Protein AF-V6U4Z3-F1 (afdb_monomer_lite)

Secondary structure (DSSP, 8-state):
-HHHHTT-HHHHHHHHTSGGGTT---TTS--HHHHHHHTT-HHHHHHHHHHHTT-B-TTS-BHHHHHHHTT-----

InterPro domains:
  IPR002110 Ankyrin repeat [PF12796] (1-67)
  IPR036770 Ankyrin repeat-containing domain superfamily [G3DSA:1.25.40.20] (1-72)
  IPR036770 Ankyrin repeat-containing domain superfamily [SSF48403] (1-70)

pLDDT: mean 83.57, std 9.73, range [42.09, 91.19]

Foldseek 3Di:
DVCLLVLVLVVLVVVVVPPVLFCDADPQQDHSLLNNLLNLSQSSNVSNCVGQQPGATNVRDGSVNSNVVNVRPNDD

Sequence (76 aa):
MAAARTNEASTVQLLLRRARYHGRQDILGMSALMHAVERRAREAAHLLLPHEAALHNAFGETAFDMARRCCVDLGE

Radius of gyration: 10.98 Å; chains: 1; bounding box: 26×22×30 Å

Structure (mmCIF, N/CA/C/O backbone):
data_AF-V6U4Z3-F1
#
_entry.id   AF-V6U4Z3-F1
#
loop_
_atom_site.group_PDB
_atom_site.id
_atom_site.type_symbol
_atom_site.label_atom_id
_atom_site.label_alt_id
_atom_site.label_comp_id
_atom_site.label_asym_id
_atom_site.label_entity_id
_atom_site.label_seq_id
_atom_site.pdbx_PDB_ins_code
_atom_site.Cartn_x
_atom_site.Cartn_y
_atom_site.Cartn_z
_atom_site.occupancy
_atom_site.B_iso_or_equiv
_atom_site.auth_seq_id
_atom_site.auth_comp_id
_atom_site.auth_asym_id
_atom_site.auth_atom_id
_atom_site.pdbx_PDB_model_num
ATOM 1 N N . MET A 1 1 ? -2.549 2.679 -5.795 1.00 79.31 1 MET A N 1
ATOM 2 C CA . MET A 1 1 ? -1.106 2.414 -5.605 1.00 79.31 1 MET A CA 1
ATOM 3 C C . MET A 1 1 ? -0.421 3.509 -4.798 1.00 79.31 1 MET A C 1
ATOM 5 O O . MET A 1 1 ? 0.087 3.178 -3.742 1.00 79.31 1 MET A O 1
ATOM 9 N N . ALA A 1 2 ? -0.452 4.790 -5.202 1.00 83.25 2 ALA A N 1
ATOM 10 C CA . ALA A 1 2 ? 0.190 5.878 -4.439 1.00 83.25 2 ALA A CA 1
ATOM 11 C C . ALA A 1 2 ? -0.204 5.904 -2.945 1.00 83.25 2 ALA A C 1
ATOM 13 O O . ALA A 1 2 ? 0.671 5.800 -2.097 1.00 83.25 2 ALA A O 1
ATOM 14 N N . ALA A 1 3 ? -1.506 5.893 -2.635 1.00 86.25 3 ALA A N 1
ATOM 15 C CA . ALA A 1 3 ? -2.004 5.850 -1.251 1.00 86.25 3 ALA A CA 1
ATOM 16 C C . ALA A 1 3 ? -1.608 4.576 -0.478 1.00 86.25 3 ALA A C 1
ATOM 18 O O . ALA A 1 3 ? -1.385 4.608 0.726 1.00 86.25 3 ALA A O 1
ATOM 19 N N . ALA A 1 4 ? -1.493 3.445 -1.177 1.00 86.44 4 ALA A N 1
ATOM 20 C CA . ALA A 1 4 ? -1.056 2.191 -0.572 1.00 86.44 4 ALA A CA 1
ATOM 21 C C . ALA A 1 4 ? 0.440 2.237 -0.217 1.00 86.44 4 ALA A C 1
ATOM 23 O O . ALA A 1 4 ? 0.847 1.712 0.812 1.00 86.44 4 ALA A O 1
ATOM 24 N N . ARG A 1 5 ? 1.253 2.932 -1.027 1.00 85.31 5 ARG A N 1
ATOM 25 C CA . ARG A 1 5 ? 2.686 3.125 -0.764 1.00 85.31 5 ARG A CA 1
ATOM 26 C C . ARG A 1 5 ? 2.965 4.036 0.429 1.00 85.31 5 ARG A C 1
ATOM 28 O O . ARG A 1 5 ? 4.005 3.878 1.057 1.00 85.31 5 ARG A O 1
ATOM 35 N N . THR A 1 6 ? 2.085 4.997 0.702 1.00 87.19 6 THR A N 1
ATOM 36 C CA . THR A 1 6 ? 2.220 5.969 1.800 1.00 87.19 6 THR A CA 1
ATOM 37 C C . THR A 1 6 ? 1.529 5.522 3.091 1.00 87.19 6 THR A C 1
ATOM 39 O O . THR A 1 6 ? 1.516 6.281 4.052 1.00 87.19 6 THR A O 1
ATOM 42 N N . ASN A 1 7 ? 0.974 4.302 3.133 1.00 86.06 7 ASN A N 1
ATOM 43 C CA . ASN A 1 7 ? 0.135 3.808 4.233 1.00 86.06 7 ASN A CA 1
ATOM 44 C C . ASN A 1 7 ? -1.064 4.725 4.550 1.00 86.06 7 ASN A C 1
ATOM 46 O O . ASN A 1 7 ? -1.527 4.795 5.684 1.00 86.06 7 ASN A O 1
ATOM 50 N N . GLU A 1 8 ? -1.605 5.423 3.549 1.00 89.25 8 GLU A N 1
ATOM 51 C CA . GLU A 1 8 ? -2.773 6.285 3.734 1.00 89.25 8 GLU A CA 1
ATOM 52 C C . GLU A 1 8 ? -4.074 5.477 3.691 1.00 89.25 8 GLU A C 1
ATOM 54 O O . GLU A 1 8 ? -4.806 5.469 2.694 1.00 89.25 8 GLU A O 1
ATOM 59 N N . ALA A 1 9 ? -4.376 4.805 4.801 1.00 88.00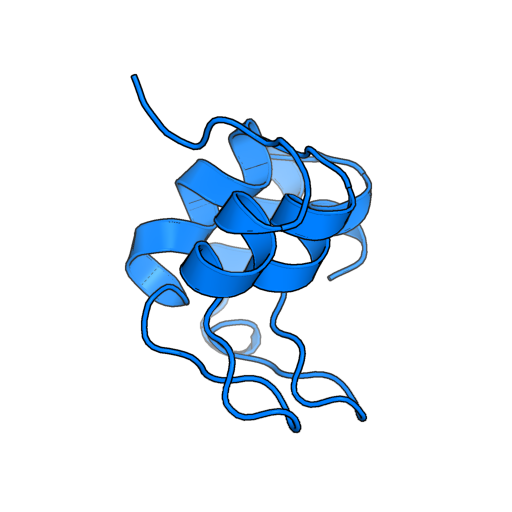 9 ALA A N 1
ATOM 60 C CA . ALA A 1 9 ? -5.553 3.957 4.980 1.00 88.00 9 ALA A CA 1
ATOM 61 C C . ALA A 1 9 ? -6.874 4.658 4.605 1.00 88.00 9 ALA A C 1
ATOM 63 O O . ALA A 1 9 ? -7.692 4.092 3.880 1.00 88.00 9 ALA A O 1
ATOM 64 N N . SER A 1 10 ? -7.062 5.917 5.009 1.00 89.44 10 SER A N 1
ATOM 65 C CA . SER A 1 10 ? -8.257 6.715 4.685 1.00 89.44 10 SER A CA 1
ATOM 66 C C . SER A 1 10 ? -8.446 6.902 3.178 1.00 89.44 10 SER A C 1
ATOM 68 O O . SER A 1 10 ? -9.547 6.738 2.643 1.00 89.44 10 SER A O 1
ATOM 70 N N . THR A 1 11 ? -7.356 7.200 2.469 1.00 88.69 11 THR A N 1
ATOM 71 C CA . THR A 1 11 ? -7.362 7.371 1.014 1.00 88.69 11 THR A CA 1
ATOM 72 C C . THR A 1 11 ? -7.578 6.027 0.322 1.00 88.69 11 THR A C 1
ATOM 74 O O . THR A 1 11 ? -8.351 5.946 -0.632 1.00 88.69 11 THR A O 1
ATOM 77 N N . VAL A 1 12 ? -6.979 4.947 0.834 1.00 87.69 12 VAL A N 1
ATOM 78 C CA . VAL A 1 12 ? -7.230 3.575 0.368 1.00 87.69 12 VAL A CA 1
ATOM 79 C C . VAL A 1 12 ? -8.705 3.197 0.528 1.00 87.69 12 VAL A C 1
ATOM 81 O O . VAL A 1 12 ? -9.308 2.760 -0.447 1.00 87.69 12 VAL A O 1
ATOM 84 N N . GLN A 1 13 ? -9.333 3.445 1.680 1.00 87.75 13 GLN A N 1
ATOM 85 C CA . GLN A 1 13 ? -10.766 3.196 1.892 1.00 87.75 13 GLN A CA 1
ATOM 86 C C . GLN A 1 13 ? -11.653 4.008 0.944 1.00 87.75 13 GLN A C 1
ATOM 88 O O . GLN A 1 13 ? -12.650 3.509 0.417 1.00 87.75 13 GLN A O 1
ATOM 93 N N . LEU A 1 14 ? -11.311 5.276 0.707 1.00 87.19 14 LEU A N 1
ATOM 94 C CA . LEU A 1 14 ? -12.059 6.119 -0.222 1.00 87.19 14 LEU A CA 1
ATOM 95 C C . LEU A 1 14 ? -11.948 5.606 -1.665 1.00 87.19 14 LEU A C 1
ATOM 97 O O . LEU A 1 14 ? -12.935 5.613 -2.403 1.00 87.19 14 LEU A O 1
ATOM 101 N N . LEU A 1 15 ? -10.766 5.133 -2.060 1.00 85.88 15 LEU A N 1
ATOM 102 C CA . LEU A 1 15 ? -10.535 4.531 -3.371 1.00 85.88 15 LEU A CA 1
ATOM 103 C C . LEU A 1 15 ? -11.204 3.159 -3.496 1.00 85.88 15 LEU A C 1
ATOM 105 O O . LEU A 1 15 ? -11.762 2.871 -4.551 1.00 85.88 15 LEU A O 1
ATOM 109 N N . LEU A 1 16 ? -11.240 2.365 -2.424 1.00 82.94 16 LEU A N 1
ATOM 110 C CA . LEU A 1 16 ? -11.956 1.090 -2.360 1.00 82.94 16 LEU A CA 1
ATOM 111 C C . LEU A 1 16 ? -13.472 1.260 -2.503 1.00 82.94 16 LEU A C 1
ATOM 113 O O . LEU A 1 16 ? -14.133 0.376 -3.031 1.00 82.94 16 LEU A O 1
ATOM 117 N N . ARG A 1 17 ? -14.053 2.409 -2.146 1.00 84.50 17 ARG A N 1
ATOM 118 C CA . ARG A 1 17 ? -15.466 2.688 -2.472 1.00 84.50 17 ARG A CA 1
ATOM 119 C C . ARG A 1 17 ? -15.730 2.839 -3.972 1.00 84.50 17 ARG A C 1
ATOM 121 O O . ARG A 1 17 ? -16.877 2.795 -4.406 1.00 84.50 17 ARG A O 1
ATOM 128 N N . ARG A 1 18 ? -14.688 3.025 -4.783 1.00 83.56 18 ARG A N 1
ATOM 129 C CA . ARG A 1 18 ? -14.782 3.165 -6.237 1.00 83.56 18 ARG A CA 1
ATOM 130 C C . ARG A 1 18 ? -14.275 1.882 -6.903 1.00 83.56 18 ARG A C 1
ATOM 132 O O . ARG A 1 18 ? -13.076 1.730 -7.114 1.00 83.56 18 ARG A O 1
ATOM 139 N N . ALA A 1 19 ? -15.203 1.022 -7.331 1.00 73.06 19 ALA A N 1
ATOM 140 C CA . ALA A 1 19 ? -14.925 -0.285 -7.950 1.00 73.06 19 ALA A CA 1
ATOM 141 C C . ALA A 1 19 ? -13.893 -0.253 -9.099 1.00 73.06 19 ALA A C 1
ATOM 143 O O . ALA A 1 19 ? -13.146 -1.202 -9.296 1.00 73.06 19 ALA A O 1
ATOM 144 N N . ARG A 1 20 ? -13.770 0.872 -9.817 1.00 77.06 20 ARG A N 1
ATOM 145 C CA . ARG A 1 20 ? -12.772 1.070 -10.888 1.00 77.06 20 ARG A CA 1
ATOM 146 C C . ARG A 1 20 ? -11.303 0.964 -10.449 1.00 77.06 20 ARG A C 1
ATOM 148 O O . ARG A 1 20 ? -10.423 0.936 -11.305 1.00 77.06 20 ARG A O 1
ATOM 155 N N . TYR A 1 21 ? -11.024 1.016 -9.146 1.00 75.81 21 TYR A N 1
ATOM 156 C CA . TYR A 1 21 ? -9.669 0.884 -8.605 1.00 75.81 21 TYR A CA 1
ATOM 157 C C . TYR A 1 21 ? -9.392 -0.495 -8.001 1.00 75.81 21 TYR A C 1
ATOM 159 O O . TYR A 1 21 ? -8.265 -0.725 -7.573 1.00 75.81 21 TYR A O 1
ATOM 167 N N . HIS A 1 22 ? -10.384 -1.390 -7.961 1.00 78.62 22 HIS A N 1
ATOM 168 C CA . HIS A 1 22 ? -10.209 -2.749 -7.452 1.00 78.62 22 HIS A CA 1
ATOM 169 C C . HIS A 1 22 ? -9.383 -3.580 -8.423 1.00 78.62 22 HIS A C 1
ATOM 171 O O . HIS A 1 22 ? -9.652 -3.585 -9.623 1.00 78.62 22 HIS A O 1
ATOM 177 N N . GLY A 1 23 ? -8.375 -4.270 -7.893 1.00 78.19 23 GLY A N 1
ATOM 178 C CA . GLY A 1 23 ? -7.560 -5.220 -8.639 1.00 78.19 23 GLY A CA 1
ATOM 179 C C . GLY A 1 23 ? -6.781 -4.613 -9.796 1.00 78.19 23 GLY A C 1
ATOM 180 O O . GLY A 1 23 ? -6.441 -5.300 -10.756 1.00 78.19 23 GLY A O 1
ATOM 181 N N . ARG A 1 24 ? -6.500 -3.309 -9.724 1.00 84.88 24 ARG A N 1
ATOM 182 C CA . ARG A 1 24 ? -5.741 -2.611 -10.757 1.00 84.88 24 ARG A CA 1
ATOM 183 C C . ARG A 1 24 ? -4.260 -2.917 -10.574 1.00 84.88 24 ARG A C 1
ATOM 185 O O . ARG A 1 24 ? -3.694 -2.618 -9.523 1.00 84.88 24 ARG A O 1
ATOM 192 N N . GLN A 1 25 ? -3.649 -3.472 -11.611 1.00 88.81 25 GLN A N 1
ATOM 193 C CA . GLN A 1 25 ? -2.238 -3.839 -11.622 1.00 88.81 25 GLN A CA 1
ATOM 194 C C . GLN A 1 25 ? -1.418 -2.846 -12.446 1.00 88.81 25 GLN A C 1
ATOM 196 O O . GLN A 1 25 ? -1.929 -2.239 -13.390 1.00 88.81 25 GLN A O 1
ATOM 201 N N . ASP A 1 26 ? -0.166 -2.639 -12.047 1.00 88.56 26 ASP A N 1
ATOM 202 C CA . ASP A 1 26 ? 0.786 -1.790 -12.764 1.00 88.56 26 ASP A CA 1
ATOM 203 C C . ASP A 1 26 ? 1.464 -2.559 -13.915 1.00 88.56 26 ASP A C 1
ATOM 205 O O . ASP A 1 26 ? 1.165 -3.732 -14.145 1.00 88.56 26 ASP A O 1
ATOM 209 N N . ILE A 1 27 ? 2.417 -1.942 -14.621 1.00 88.31 27 ILE A N 1
ATOM 210 C CA . ILE A 1 27 ? 3.136 -2.578 -15.742 1.00 88.31 27 ILE A CA 1
ATOM 211 C C . ILE A 1 27 ? 3.919 -3.836 -15.327 1.00 88.31 27 ILE A C 1
ATOM 213 O O . ILE A 1 27 ? 4.223 -4.682 -16.161 1.00 88.31 27 ILE A O 1
ATOM 217 N N . LEU A 1 28 ? 4.218 -3.975 -14.033 1.00 85.31 28 LEU A N 1
ATOM 218 C CA . LEU A 1 28 ? 4.876 -5.141 -13.433 1.00 85.31 28 LEU A CA 1
ATOM 219 C C . LEU A 1 28 ? 3.874 -6.179 -12.887 1.00 85.31 28 LEU A C 1
ATOM 221 O O . LEU A 1 28 ? 4.251 -7.089 -12.151 1.00 85.31 28 LEU A O 1
ATOM 225 N N . GLY A 1 29 ? 2.578 -6.019 -13.166 1.00 90.12 29 GLY A N 1
ATOM 226 C CA . GLY A 1 29 ? 1.517 -6.838 -12.577 1.00 90.12 29 GLY A CA 1
ATOM 227 C C . GLY A 1 29 ? 1.285 -6.560 -11.086 1.00 90.12 29 GLY A C 1
ATOM 228 O O . GLY A 1 29 ? 0.515 -7.260 -10.437 1.00 90.12 29 GLY A O 1
ATOM 229 N N . MET A 1 30 ? 1.926 -5.549 -10.499 1.00 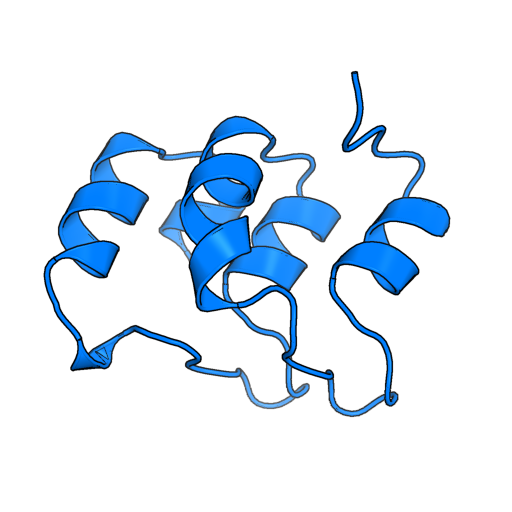88.88 30 MET A N 1
ATOM 230 C CA . MET A 1 30 ? 1.772 -5.273 -9.070 1.00 88.88 30 MET A CA 1
ATOM 231 C C . MET A 1 30 ? 0.449 -4.574 -8.763 1.00 88.88 30 MET A C 1
ATOM 233 O O . MET A 1 30 ? 0.143 -3.536 -9.347 1.00 88.88 30 MET A O 1
ATOM 237 N N . SER A 1 31 ? -0.324 -5.126 -7.828 1.00 91.19 31 SER A N 1
ATOM 238 C CA . SER A 1 31 ? -1.548 -4.509 -7.306 1.00 91.19 31 SER A CA 1
ATOM 239 C C . SER A 1 31 ? -1.248 -3.454 -6.235 1.00 91.19 31 SER A C 1
ATOM 241 O O . SER A 1 31 ? -0.111 -3.300 -5.772 1.00 91.19 31 SER A O 1
ATOM 243 N N . ALA A 1 32 ? -2.271 -2.711 -5.800 1.00 89.88 32 ALA A N 1
ATOM 244 C CA . ALA A 1 32 ? -2.101 -1.756 -4.709 1.00 89.88 32 ALA A CA 1
ATOM 245 C C . ALA A 1 32 ? -1.674 -2.456 -3.406 1.00 89.88 32 ALA A C 1
ATOM 247 O O . ALA A 1 32 ? -0.829 -1.913 -2.694 1.00 89.88 32 ALA A O 1
ATOM 248 N N . LEU A 1 33 ? -2.191 -3.660 -3.139 1.00 89.81 33 LEU A N 1
ATOM 249 C CA . LEU A 1 33 ? -1.793 -4.498 -2.009 1.00 89.81 33 LEU A CA 1
ATOM 250 C C . LEU A 1 33 ? -0.306 -4.868 -2.060 1.00 89.81 33 LEU A C 1
ATOM 252 O O . LEU A 1 33 ? 0.389 -4.698 -1.066 1.00 89.81 33 LEU A O 1
ATOM 256 N N . MET A 1 34 ? 0.215 -5.305 -3.209 1.00 90.12 34 MET A N 1
ATOM 257 C CA . MET A 1 34 ? 1.638 -5.665 -3.346 1.00 90.12 34 MET A CA 1
ATOM 258 C C . MET A 1 34 ? 2.555 -4.475 -3.050 1.00 90.12 34 MET A C 1
ATOM 260 O O . MET A 1 34 ? 3.548 -4.609 -2.337 1.00 90.12 34 MET A O 1
ATOM 264 N N . HIS A 1 35 ? 2.173 -3.281 -3.506 1.00 89.81 35 HIS A N 1
ATOM 265 C CA . HIS A 1 35 ? 2.885 -2.057 -3.151 1.00 89.81 35 HIS A CA 1
ATOM 266 C C . HIS A 1 35 ? 2.767 -1.690 -1.668 1.00 89.81 35 HIS A C 1
ATOM 268 O O . HIS A 1 35 ? 3.715 -1.134 -1.112 1.00 89.81 35 HIS A O 1
ATOM 274 N N . ALA A 1 36 ? 1.632 -1.979 -1.024 1.00 89.75 36 ALA A N 1
ATOM 275 C CA . ALA A 1 36 ? 1.485 -1.795 0.417 1.00 89.75 36 ALA A CA 1
ATOM 276 C C . ALA A 1 36 ? 2.446 -2.718 1.180 1.00 89.75 36 ALA A C 1
ATOM 278 O O . ALA A 1 36 ? 3.155 -2.269 2.078 1.00 89.75 36 ALA A O 1
ATOM 279 N N . VAL A 1 37 ? 2.528 -3.985 0.767 1.00 88.75 37 VAL A N 1
ATOM 280 C CA . VAL A 1 37 ? 3.434 -4.983 1.348 1.00 88.75 37 VAL A CA 1
ATOM 281 C C . VAL A 1 37 ? 4.897 -4.584 1.159 1.00 88.75 37 VAL A C 1
ATOM 283 O O . VAL A 1 37 ? 5.631 -4.533 2.142 1.00 88.75 37 VAL A O 1
ATOM 286 N N . GLU A 1 38 ? 5.312 -4.197 -0.054 1.00 86.94 38 GLU A N 1
ATOM 287 C CA . GLU A 1 38 ? 6.673 -3.695 -0.332 1.00 86.94 38 GLU A CA 1
ATOM 288 C C . GLU A 1 38 ? 7.056 -2.542 0.611 1.00 86.94 38 GLU A C 1
ATOM 290 O O . GLU A 1 38 ? 8.186 -2.453 1.094 1.00 86.94 38 GLU A O 1
ATOM 295 N N . ARG A 1 39 ? 6.101 -1.649 0.890 1.00 87.44 39 ARG A N 1
ATOM 296 C CA . ARG A 1 39 ? 6.314 -0.437 1.691 1.00 87.44 39 ARG A CA 1
ATOM 297 C C . ARG A 1 39 ? 6.072 -0.634 3.183 1.00 87.44 39 ARG A C 1
ATOM 299 O O . ARG A 1 39 ? 6.159 0.343 3.920 1.00 87.44 39 ARG A O 1
ATOM 306 N N . ARG A 1 40 ? 5.787 -1.861 3.640 1.00 86.38 40 ARG A N 1
ATOM 307 C CA . ARG A 1 40 ? 5.411 -2.166 5.036 1.00 86.38 40 ARG A CA 1
ATOM 308 C C . ARG A 1 40 ? 4.181 -1.379 5.515 1.00 86.38 40 ARG A C 1
ATOM 310 O O . ARG A 1 40 ? 4.016 -1.128 6.706 1.00 86.38 40 ARG A O 1
ATOM 317 N N . ALA A 1 41 ? 3.307 -0.999 4.589 1.00 87.88 41 ALA A N 1
ATOM 318 C CA . ALA A 1 41 ? 2.084 -0.257 4.846 1.00 87.88 41 ALA A CA 1
ATOM 319 C C . ALA A 1 41 ? 0.978 -1.205 5.335 1.00 87.88 41 ALA A C 1
ATOM 321 O O . ALA A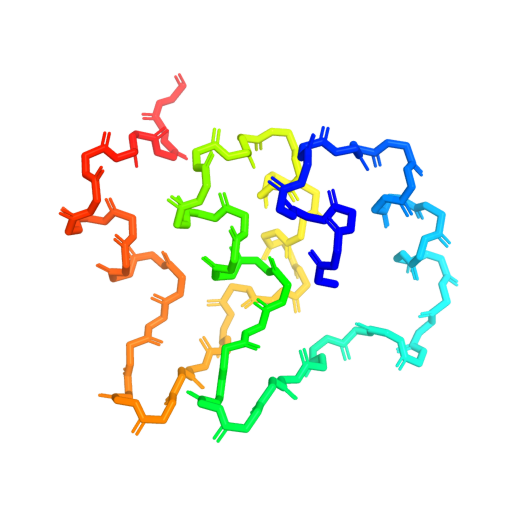 1 41 ? 0.113 -1.630 4.567 1.00 87.88 41 ALA A O 1
ATOM 322 N N . ARG A 1 42 ? 1.046 -1.580 6.616 1.00 87.06 42 ARG A N 1
ATOM 323 C CA . ARG A 1 42 ? 0.172 -2.596 7.227 1.00 87.06 42 ARG A CA 1
ATOM 324 C C . ARG A 1 42 ? -1.311 -2.238 7.169 1.00 87.06 42 ARG A C 1
ATOM 326 O O . ARG A 1 42 ? -2.114 -3.093 6.817 1.00 87.06 42 ARG A O 1
ATOM 333 N N . GLU A 1 43 ? -1.681 -0.995 7.471 1.00 89.69 43 GLU A N 1
ATOM 334 C CA . GLU A 1 43 ? -3.092 -0.582 7.469 1.00 89.69 43 GLU A CA 1
ATOM 335 C C . GLU A 1 43 ? -3.668 -0.603 6.055 1.00 89.69 43 GLU A C 1
ATOM 337 O O . GLU A 1 43 ? -4.740 -1.160 5.818 1.00 89.69 43 GLU A O 1
ATOM 342 N N . ALA A 1 44 ? -2.927 -0.054 5.088 1.00 89.38 44 ALA A N 1
ATOM 343 C CA . ALA A 1 44 ? -3.314 -0.126 3.685 1.00 89.38 44 ALA A CA 1
ATOM 344 C C . ALA A 1 44 ? -3.408 -1.581 3.200 1.00 89.38 44 ALA A C 1
ATOM 346 O O . ALA A 1 44 ? -4.358 -1.927 2.497 1.00 89.38 44 ALA A O 1
ATOM 347 N N . ALA A 1 45 ? -2.459 -2.436 3.593 1.00 88.94 45 ALA A N 1
ATOM 348 C CA . ALA A 1 45 ? -2.467 -3.848 3.237 1.00 88.94 45 ALA A CA 1
ATOM 349 C C . ALA A 1 45 ? -3.695 -4.566 3.807 1.00 88.94 45 ALA A C 1
ATOM 351 O O . ALA A 1 45 ? -4.378 -5.262 3.064 1.00 88.94 45 ALA A O 1
ATOM 352 N N . HIS A 1 46 ? -4.037 -4.342 5.078 1.00 88.06 46 HIS A N 1
ATOM 353 C CA . HIS A 1 46 ? -5.192 -4.975 5.717 1.00 88.06 46 HIS A CA 1
ATOM 354 C C . HIS A 1 46 ? -6.515 -4.601 5.031 1.00 88.06 46 HIS A C 1
ATOM 356 O O . HIS A 1 46 ? -7.376 -5.451 4.819 1.00 88.06 46 HIS A O 1
ATOM 362 N N . LEU A 1 47 ? -6.652 -3.343 4.604 1.00 88.62 47 LEU A N 1
ATOM 363 C CA . LEU A 1 47 ? -7.829 -2.874 3.869 1.00 88.62 47 LEU A CA 1
ATOM 364 C C . LEU A 1 47 ? -7.932 -3.463 2.457 1.00 88.62 47 LEU A C 1
ATOM 366 O O . LEU A 1 47 ? -9.034 -3.686 1.962 1.00 88.62 47 LEU A O 1
ATOM 370 N N . LEU A 1 48 ? -6.798 -3.687 1.792 1.00 87.38 48 LEU A N 1
ATOM 371 C CA . LEU A 1 48 ? -6.741 -4.192 0.417 1.00 87.38 48 LEU A CA 1
ATOM 372 C C . LEU A 1 48 ? -6.766 -5.726 0.342 1.00 87.38 48 LEU A C 1
ATOM 374 O O . LEU A 1 48 ? -7.145 -6.276 -0.691 1.00 87.38 48 LEU A O 1
ATOM 378 N N . LEU A 1 49 ? -6.405 -6.416 1.426 1.00 86.88 49 LEU A N 1
ATOM 379 C CA . LEU A 1 49 ? -6.332 -7.874 1.524 1.00 86.88 49 LEU A CA 1
ATOM 380 C C . LEU A 1 49 ? -7.604 -8.594 1.037 1.00 86.88 49 LEU A C 1
ATOM 382 O O . LEU A 1 49 ? -7.480 -9.415 0.129 1.00 86.88 49 LEU A O 1
ATOM 386 N N . PRO A 1 50 ? -8.826 -8.272 1.508 1.00 86.44 50 PRO A N 1
ATOM 387 C CA . PRO A 1 50 ? -10.033 -8.963 1.041 1.00 86.44 50 PRO A CA 1
ATOM 388 C C . PRO A 1 50 ? -10.359 -8.724 -0.442 1.00 86.44 50 PRO A C 1
ATOM 390 O O . PRO A 1 50 ? -11.154 -9.462 -1.017 1.00 86.44 50 PRO A O 1
ATOM 393 N N . HIS A 1 51 ? -9.765 -7.706 -1.071 1.00 84.62 51 HIS A N 1
ATOM 394 C CA . HIS A 1 51 ? -10.046 -7.335 -2.458 1.00 84.62 51 HIS A CA 1
ATOM 395 C C . HIS A 1 51 ? -8.980 -7.824 -3.446 1.00 84.62 51 HIS A C 1
ATOM 397 O O . HIS A 1 51 ? -9.299 -8.095 -4.601 1.00 84.62 51 HIS A O 1
ATOM 403 N N . GLU A 1 52 ? -7.718 -7.912 -3.021 1.00 87.00 52 GLU A N 1
ATOM 404 C CA . GLU A 1 52 ? -6.568 -8.100 -3.916 1.00 87.00 52 GLU A CA 1
ATOM 405 C C . GLU A 1 52 ? -5.661 -9.283 -3.530 1.00 87.00 52 GLU A C 1
ATOM 407 O O . GLU A 1 52 ? -4.654 -9.508 -4.202 1.00 87.00 52 GLU A O 1
ATOM 412 N N . ALA A 1 53 ? -5.996 -10.061 -2.491 1.00 82.31 53 ALA A N 1
ATOM 413 C CA . ALA A 1 53 ? -5.167 -11.186 -2.032 1.00 82.31 53 ALA A CA 1
ATOM 414 C C . ALA A 1 53 ? -4.957 -12.289 -3.084 1.00 82.31 53 ALA A C 1
ATOM 416 O O . ALA A 1 53 ? -3.914 -12.936 -3.078 1.00 82.31 53 ALA A O 1
ATOM 417 N N . ALA A 1 54 ? -5.917 -12.493 -3.990 1.00 85.69 54 ALA A N 1
ATOM 418 C CA . ALA A 1 54 ? -5.848 -13.522 -5.033 1.00 85.69 54 ALA A CA 1
ATOM 419 C C . ALA A 1 54 ? -5.141 -13.060 -6.325 1.00 85.69 54 ALA A C 1
ATOM 421 O O . ALA A 1 54 ? -5.117 -13.795 -7.314 1.00 85.69 54 ALA A O 1
ATOM 422 N N . LEU A 1 55 ? -4.608 -11.834 -6.360 1.00 88.44 55 LEU A N 1
ATOM 423 C CA . LEU A 1 55 ? -3.923 -11.301 -7.537 1.00 88.44 55 LEU A CA 1
ATOM 424 C C . LEU A 1 55 ? -2.458 -11.725 -7.561 1.00 88.44 55 LEU A C 1
ATOM 426 O O . LEU A 1 55 ? -1.795 -11.772 -6.526 1.00 88.44 55 LEU A O 1
ATOM 430 N N . HIS A 1 56 ? -1.959 -11.966 -8.771 1.00 90.69 56 HIS A N 1
ATOM 431 C CA . HIS A 1 56 ? -0.592 -12.406 -9.032 1.00 90.69 56 HIS A CA 1
ATOM 432 C C . HIS A 1 56 ? 0.136 -11.341 -9.846 1.00 90.69 56 HIS A C 1
ATOM 434 O O . HIS A 1 56 ? -0.430 -10.806 -10.800 1.00 90.69 56 HIS A O 1
ATOM 440 N N . ASN A 1 57 ? 1.375 -11.028 -9.477 1.00 90.31 57 ASN A N 1
ATOM 441 C CA . ASN A 1 57 ? 2.207 -10.105 -10.241 1.00 90.31 57 ASN A CA 1
ATOM 442 C C . ASN A 1 57 ? 2.734 -10.753 -11.534 1.00 90.31 57 ASN A C 1
ATOM 444 O O . ASN A 1 57 ? 2.475 -11.924 -11.815 1.00 90.31 57 ASN A O 1
ATOM 448 N N . ALA A 1 58 ? 3.507 -10.005 -12.327 1.00 89.75 58 ALA A N 1
ATOM 449 C CA . ALA A 1 58 ? 4.115 -10.535 -13.551 1.00 89.75 58 ALA A CA 1
ATOM 450 C C . ALA A 1 58 ? 5.124 -11.674 -13.294 1.00 89.75 58 ALA A C 1
ATOM 452 O O . ALA A 1 58 ? 5.467 -12.408 -14.217 1.00 89.75 58 ALA A O 1
ATOM 453 N N . PHE A 1 59 ? 5.582 -11.836 -12.051 1.00 85.69 59 PHE A N 1
ATOM 454 C CA . PHE A 1 59 ? 6.464 -12.917 -11.613 1.00 85.69 59 PHE A CA 1
ATOM 455 C C . PHE A 1 59 ? 5.693 -14.149 -11.107 1.00 85.69 59 PHE A C 1
ATOM 457 O O . PHE A 1 59 ? 6.313 -15.145 -10.746 1.00 85.69 59 PHE A O 1
ATOM 464 N N . GLY A 1 60 ? 4.355 -14.103 -11.087 1.00 89.00 60 GLY A N 1
ATOM 465 C CA . GLY A 1 60 ? 3.509 -15.169 -10.548 1.00 89.00 60 GLY A CA 1
ATOM 466 C C . GLY A 1 60 ? 3.430 -15.197 -9.019 1.00 89.00 60 GLY A C 1
ATOM 467 O O . GLY A 1 60 ? 2.935 -16.168 -8.459 1.00 89.00 60 GLY A O 1
ATOM 468 N N . GLU A 1 61 ? 3.899 -14.153 -8.336 1.00 89.25 61 GLU A N 1
ATOM 469 C CA . GLU A 1 61 ? 3.858 -14.036 -6.877 1.00 89.25 61 GLU A CA 1
ATOM 470 C C . GLU A 1 61 ? 2.585 -13.311 -6.429 1.00 89.25 61 GLU A C 1
ATOM 472 O O . GLU A 1 61 ? 2.172 -12.310 -7.028 1.00 89.25 61 GLU A O 1
ATOM 477 N N . THR A 1 62 ? 1.983 -13.776 -5.336 1.00 90.06 62 THR A N 1
ATOM 478 C CA . THR A 1 62 ? 0.907 -13.050 -4.652 1.00 90.06 62 THR A CA 1
ATOM 479 C C . THR A 1 62 ? 1.476 -12.018 -3.681 1.00 90.06 62 THR A C 1
ATOM 481 O O . THR A 1 62 ? 2.658 -12.029 -3.329 1.00 90.06 62 THR A O 1
ATOM 484 N N . ALA A 1 63 ? 0.620 -11.134 -3.164 1.00 86.44 63 ALA A N 1
ATOM 485 C CA . ALA A 1 63 ? 1.020 -10.229 -2.087 1.00 86.44 63 ALA A CA 1
ATOM 486 C C . ALA A 1 63 ? 1.559 -10.970 -0.847 1.00 86.44 63 ALA A C 1
ATOM 488 O O . ALA A 1 63 ? 2.441 -10.454 -0.161 1.00 86.44 63 ALA A O 1
ATOM 489 N N . PHE A 1 64 ? 1.064 -12.182 -0.580 1.00 85.25 64 PHE A N 1
ATOM 490 C CA . PHE A 1 64 ? 1.542 -13.018 0.516 1.00 85.25 64 PHE A CA 1
ATOM 491 C C . PHE A 1 64 ? 2.956 -13.552 0.252 1.00 85.25 64 PHE A C 1
ATOM 49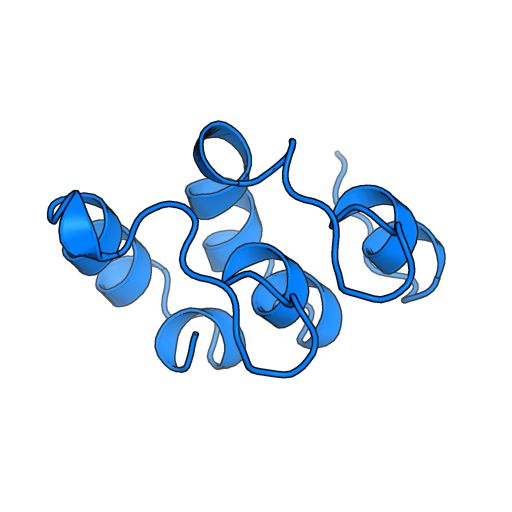3 O O . PHE A 1 64 ? 3.814 -13.480 1.131 1.00 85.25 64 PHE A O 1
ATOM 500 N N . ASP A 1 65 ? 3.241 -14.006 -0.971 1.00 87.69 65 ASP A N 1
ATOM 501 C CA . ASP A 1 65 ? 4.590 -14.435 -1.368 1.00 87.69 65 ASP A CA 1
ATOM 502 C C . ASP A 1 65 ? 5.606 -13.292 -1.237 1.00 87.69 65 ASP A C 1
ATOM 504 O O . ASP A 1 65 ? 6.715 -13.488 -0.730 1.00 87.69 65 ASP A O 1
ATOM 508 N N . MET A 1 66 ? 5.200 -12.066 -1.591 1.00 86.12 66 MET A N 1
ATOM 509 C CA . MET A 1 66 ? 6.032 -10.878 -1.388 1.00 86.12 66 MET A CA 1
ATOM 510 C C . MET A 1 66 ? 6.246 -10.560 0.100 1.00 86.12 66 MET A C 1
ATOM 512 O O . MET A 1 66 ? 7.359 -10.214 0.500 1.00 86.12 66 MET A O 1
ATOM 516 N N . ALA A 1 67 ? 5.223 -10.715 0.945 1.00 83.81 67 ALA A N 1
ATOM 517 C CA . ALA A 1 67 ? 5.323 -10.459 2.385 1.00 83.81 67 ALA A CA 1
ATOM 518 C C . ALA A 1 67 ? 6.333 -11.386 3.068 1.00 83.81 67 ALA A C 1
ATOM 520 O O . ALA A 1 67 ? 7.166 -10.931 3.859 1.00 83.81 67 ALA A O 1
ATOM 521 N N . ARG A 1 68 ? 6.322 -12.666 2.674 1.00 82.56 68 ARG A N 1
ATOM 522 C CA . ARG A 1 68 ? 7.283 -13.680 3.130 1.00 82.56 68 ARG A CA 1
ATOM 523 C C . ARG A 1 68 ? 8.725 -13.310 2.789 1.00 82.56 68 ARG A C 1
ATOM 525 O O . ARG A 1 68 ? 9.626 -13.609 3.565 1.00 82.56 68 ARG A O 1
ATOM 532 N N . ARG A 1 69 ? 8.953 -12.652 1.647 1.00 76.31 69 ARG A N 1
ATOM 533 C CA . ARG A 1 69 ? 10.285 -12.185 1.222 1.00 76.31 69 ARG A CA 1
ATOM 534 C C . ARG A 1 69 ? 10.701 -10.875 1.889 1.00 76.31 69 ARG A C 1
ATOM 536 O O . ARG A 1 69 ? 11.888 -10.666 2.115 1.00 76.31 69 ARG A O 1
ATOM 543 N N . CYS A 1 70 ? 9.757 -9.987 2.195 1.00 67.06 70 CYS A N 1
ATOM 544 C CA . CYS A 1 70 ? 10.065 -8.638 2.676 1.00 67.06 70 CYS A CA 1
ATOM 545 C C . CYS A 1 70 ? 10.189 -8.491 4.207 1.00 67.06 70 CYS A C 1
ATOM 547 O O . CYS A 1 70 ? 10.341 -7.360 4.671 1.00 67.06 70 CYS A O 1
ATOM 549 N N . CYS A 1 71 ? 10.183 -9.566 5.010 1.00 62.31 71 CYS A N 1
ATOM 550 C CA . CYS A 1 71 ? 10.148 -9.490 6.486 1.00 62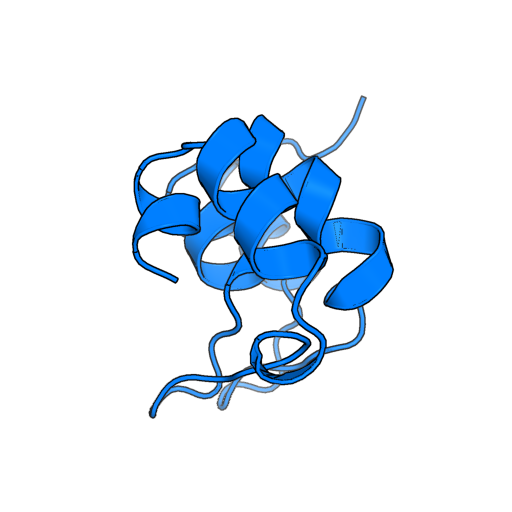.31 71 CYS A CA 1
ATOM 551 C C . CYS A 1 71 ? 9.042 -8.539 6.985 1.00 62.31 71 CYS A C 1
ATOM 553 O O . CYS A 1 71 ? 9.277 -7.692 7.857 1.00 62.31 71 CYS A O 1
ATOM 555 N N . VAL A 1 72 ? 7.871 -8.598 6.346 1.00 59.38 72 VAL A N 1
ATOM 556 C CA . VAL A 1 72 ? 6.670 -7.878 6.775 1.00 59.38 72 VAL A CA 1
ATOM 557 C C . VAL A 1 72 ? 5.730 -8.928 7.331 1.00 59.38 72 VAL A C 1
ATOM 559 O O . VAL A 1 72 ? 5.072 -9.629 6.570 1.00 59.38 72 VAL A O 1
ATOM 562 N N . ASP A 1 73 ? 5.689 -9.055 8.653 1.00 56.38 73 ASP A N 1
ATOM 563 C CA . ASP A 1 73 ? 4.652 -9.833 9.320 1.00 56.38 73 ASP A CA 1
ATOM 564 C C . ASP A 1 73 ? 3.291 -9.212 8.990 1.00 56.38 73 ASP A C 1
ATOM 566 O O . ASP A 1 73 ? 2.981 -8.087 9.401 1.00 56.38 73 ASP A O 1
ATOM 570 N N . LEU A 1 74 ? 2.527 -9.927 8.160 1.00 56.41 74 LEU A N 1
ATOM 571 C CA . LEU A 1 74 ? 1.118 -9.660 7.861 1.00 56.41 74 LEU A CA 1
ATOM 572 C C . LEU A 1 74 ? 0.171 -10.487 8.759 1.00 56.41 74 LEU A C 1
ATOM 574 O O . LEU A 1 74 ? -1.021 -10.551 8.477 1.00 56.41 74 LEU A O 1
ATOM 578 N N . GLY A 1 75 ? 0.681 -11.089 9.836 1.00 49.75 75 GLY A N 1
ATOM 579 C CA . GLY A 1 75 ? -0.082 -11.690 10.940 1.00 49.75 75 GLY A CA 1
ATOM 580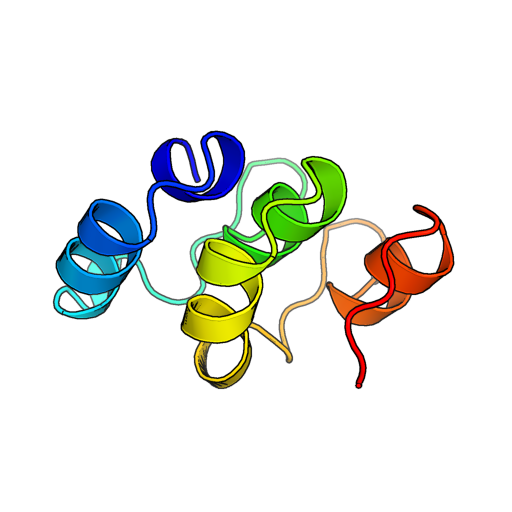 C C . GLY A 1 75 ? 0.806 -11.726 12.190 1.00 49.75 75 GLY A C 1
ATOM 581 O O . GLY A 1 75 ? 2.021 -11.814 12.039 1.00 49.75 75 GLY A O 1
ATOM 582 N N . GLU A 1 76 ? 0.326 -11.581 13.423 1.00 42.09 76 GLU A N 1
ATOM 583 C CA . GLU A 1 76 ? -1.032 -11.520 13.997 1.00 42.09 76 GLU A CA 1
ATOM 584 C C . GLU A 1 76 ? -1.250 -10.216 14.789 1.00 42.09 76 GLU A C 1
ATOM 586 O O . GLU A 1 76 ? -0.248 -9.634 15.270 1.00 42.09 76 GLU A O 1
#

Organism: Giardia intestinalis (NCBI:txid5741)